Protein AF-A0A2H3D136-F1 (afdb_monomer_lite)

Sequence (99 aa):
LKDLMTMSEEWWKFWKVLQPEWHDIHGIKGPLRQSHCEESIRVKDWDELSKCRVNGIVTVVAGLAFWGYLTTGGTCHQKDIWENVVEELKWVLQSMTST

Radius of gyration: 13.71 Å; chains: 1; bounding box: 29×28×39 Å

Organism: Armillaria gallica (NCBI:txid47427)

Secondary structure (DSSP, 8-state):
---HHHHHHHHHHHHHHTS-GGG--TT--SS--GGGS-HHHHTS--GGGG-TTS-HHHHHHHHHHHHHHHHTTS-HHHHHHHHHHHHHHHHHHHHHHT-

Structure (mmCIF, N/CA/C/O backbone):
data_AF-A0A2H3D136-F1
#
_entry.id   AF-A0A2H3D136-F1
#
loop_
_atom_site.group_PDB
_atom_site.id
_atom_site.type_symbol
_atom_site.label_atom_id
_atom_site.label_alt_id
_atom_site.label_comp_id
_atom_site.label_asym_id
_atom_site.label_entity_id
_atom_site.label_seq_id
_atom_site.pdbx_PDB_ins_code
_atom_site.Cartn_x
_atom_site.Cartn_y
_atom_site.Cartn_z
_atom_site.occupancy
_atom_site.B_iso_or_equiv
_atom_site.auth_seq_id
_atom_site.auth_comp_id
_atom_site.auth_asym_id
_atom_site.auth_atom_id
_atom_site.pdbx_PDB_model_num
ATOM 1 N N . LEU A 1 1 ? 8.701 -5.840 -20.234 1.00 51.72 1 LEU A N 1
ATOM 2 C CA . LEU A 1 1 ? 8.044 -5.861 -18.909 1.00 51.72 1 LEU A CA 1
ATOM 3 C C . LEU A 1 1 ? 6.835 -4.945 -18.994 1.00 51.72 1 LEU A C 1
ATOM 5 O O . LEU A 1 1 ? 7.019 -3.813 -19.419 1.00 51.72 1 LEU A O 1
ATOM 9 N N . LYS A 1 2 ? 5.624 -5.427 -18.680 1.00 50.03 2 LYS A N 1
ATOM 10 C CA . LYS A 1 2 ? 4.467 -4.536 -18.499 1.00 50.03 2 LYS A CA 1
ATOM 11 C C . LYS A 1 2 ? 4.832 -3.484 -17.448 1.00 50.03 2 LYS A C 1
ATOM 13 O O . LYS A 1 2 ? 5.528 -3.804 -16.488 1.00 50.03 2 LYS A O 1
ATOM 18 N N . ASP A 1 3 ? 4.432 -2.254 -17.728 1.00 71.62 3 ASP A N 1
ATOM 19 C CA . ASP A 1 3 ? 4.862 -1.025 -17.073 1.00 71.62 3 ASP A CA 1
ATOM 20 C C . ASP A 1 3 ? 4.835 -1.136 -15.536 1.00 71.62 3 ASP A C 1
ATOM 22 O O . ASP A 1 3 ? 3.794 -1.396 -14.929 1.00 71.62 3 ASP A O 1
ATOM 26 N N . LEU A 1 4 ? 6.001 -0.979 -14.901 1.00 67.94 4 LEU A N 1
ATOM 27 C CA . LEU A 1 4 ? 6.146 -1.026 -13.440 1.00 67.94 4 LEU A CA 1
ATOM 28 C C . LEU A 1 4 ? 5.334 0.088 -12.758 1.00 67.94 4 LEU A C 1
ATOM 30 O O . LEU A 1 4 ? 4.955 -0.064 -11.598 1.00 67.94 4 LEU A O 1
ATOM 34 N N . MET A 1 5 ? 4.999 1.156 -13.490 1.00 72.88 5 MET A N 1
ATOM 35 C CA . MET A 1 5 ? 4.070 2.186 -13.026 1.00 72.88 5 MET A CA 1
ATOM 36 C C . MET A 1 5 ? 2.663 1.625 -12.830 1.00 72.88 5 MET A C 1
ATOM 38 O O . MET A 1 5 ? 2.067 1.828 -11.776 1.00 72.88 5 MET A O 1
ATOM 42 N N . THR A 1 6 ? 2.164 0.829 -13.780 1.00 78.81 6 THR A N 1
ATOM 43 C CA . THR A 1 6 ? 0.869 0.148 -13.639 1.00 78.81 6 THR A CA 1
ATOM 44 C C . THR A 1 6 ? 0.882 -0.824 -12.460 1.00 78.81 6 THR A C 1
ATOM 46 O O . THR A 1 6 ? -0.090 -0.897 -11.719 1.00 78.81 6 THR A O 1
ATOM 49 N N . MET A 1 7 ? 1.988 -1.540 -12.231 1.00 76.81 7 MET A N 1
ATOM 50 C CA . MET A 1 7 ? 2.114 -2.419 -11.057 1.00 76.81 7 MET A CA 1
ATOM 51 C C . MET A 1 7 ? 2.037 -1.640 -9.741 1.00 76.81 7 MET A C 1
ATOM 53 O O . MET A 1 7 ? 1.346 -2.071 -8.822 1.00 76.81 7 MET A O 1
ATOM 57 N N . SER A 1 8 ? 2.704 -0.487 -9.660 1.00 79.81 8 SER A N 1
ATOM 58 C CA . SER A 1 8 ? 2.628 0.385 -8.486 1.00 79.81 8 SER A CA 1
ATOM 59 C C . SER A 1 8 ? 1.201 0.884 -8.248 1.00 79.81 8 SER A C 1
ATOM 61 O O . SER A 1 8 ? 0.699 0.806 -7.128 1.00 79.81 8 SER A O 1
ATOM 63 N N . GLU A 1 9 ? 0.518 1.346 -9.297 1.00 83.94 9 GLU A N 1
ATOM 64 C CA . GLU A 1 9 ? -0.867 1.814 -9.204 1.00 83.94 9 GLU A CA 1
ATOM 65 C C . GLU A 1 9 ? -1.826 0.716 -8.730 1.00 83.94 9 GLU A C 1
ATOM 67 O O . GLU A 1 9 ? -2.625 0.949 -7.822 1.00 83.94 9 GLU A O 1
ATOM 72 N N . GLU A 1 10 ? -1.739 -0.483 -9.312 1.00 83.69 10 GLU A N 1
ATOM 73 C CA . GLU A 1 10 ? -2.581 -1.621 -8.929 1.00 83.69 10 GLU A CA 1
ATOM 74 C C . GLU A 1 10 ? -2.280 -2.106 -7.506 1.00 83.69 10 GLU A C 1
ATOM 76 O O . GLU A 1 10 ? -3.206 -2.412 -6.751 1.00 83.69 10 GLU A O 1
ATOM 81 N N . TRP A 1 11 ? -1.009 -2.096 -7.091 1.00 83.56 11 TRP A N 1
ATOM 82 C CA . TRP A 1 11 ? -0.636 -2.414 -5.714 1.00 83.56 11 TRP A CA 1
ATOM 83 C C . TRP A 1 11 ? -1.251 -1.417 -4.728 1.00 83.56 11 TRP A C 1
ATOM 85 O O . TRP A 1 11 ? -1.860 -1.830 -3.745 1.00 83.56 11 TRP A O 1
ATOM 95 N N . TRP A 1 12 ? -1.180 -0.110 -5.007 1.00 84.50 12 TRP A N 1
ATOM 96 C CA . TRP A 1 12 ? -1.770 0.911 -4.135 1.00 84.50 12 TRP A CA 1
ATOM 97 C C . TRP A 1 12 ? -3.295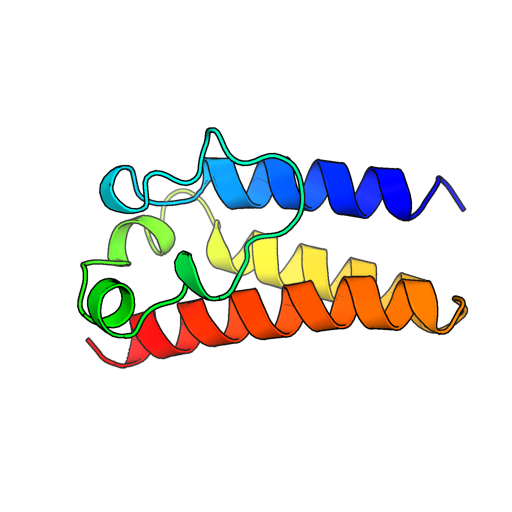 0.822 -4.056 1.00 84.50 12 TRP A C 1
ATOM 99 O O . TRP A 1 12 ? -3.858 1.070 -2.989 1.00 84.50 12 TRP A O 1
ATOM 109 N N . LYS A 1 13 ? -3.974 0.461 -5.154 1.00 84.56 13 LYS A N 1
ATOM 110 C CA . LYS A 1 13 ? -5.422 0.186 -5.139 1.00 84.56 13 LYS A CA 1
ATOM 111 C C . LYS A 1 13 ? -5.736 -0.997 -4.230 1.00 84.56 13 LYS A C 1
ATOM 113 O O . LYS A 1 13 ? -6.605 -0.885 -3.370 1.00 84.56 13 LYS A O 1
ATOM 118 N N . PHE A 1 14 ? -5.011 -2.101 -4.397 1.00 83.94 14 PHE A N 1
ATOM 119 C CA . PHE A 1 14 ? -5.178 -3.297 -3.578 1.00 83.94 14 PHE A CA 1
ATOM 120 C C . PHE A 1 14 ? -4.913 -3.018 -2.095 1.00 83.94 14 PHE A C 1
ATOM 122 O O . PHE A 1 14 ? -5.752 -3.332 -1.255 1.00 83.94 14 PHE A O 1
ATOM 129 N N . TRP A 1 15 ? -3.790 -2.371 -1.778 1.00 83.94 15 TRP A N 1
ATOM 130 C CA . TRP A 1 15 ? -3.398 -2.046 -0.410 1.00 83.94 15 TRP A CA 1
ATOM 131 C C . TRP A 1 15 ? -4.461 -1.225 0.312 1.00 83.94 15 TRP A C 1
ATOM 133 O O . TRP A 1 15 ? -4.842 -1.577 1.422 1.00 83.94 15 TRP A O 1
ATOM 143 N N . LYS A 1 16 ? -4.987 -0.179 -0.338 1.00 85.94 16 LYS A N 1
ATOM 144 C CA . LYS A 1 16 ? -6.009 0.698 0.247 1.00 85.94 16 LYS A CA 1
ATOM 145 C C . LYS A 1 16 ? -7.319 -0.018 0.523 1.00 85.94 16 LYS A C 1
ATOM 147 O O . LYS A 1 16 ? -7.942 0.282 1.524 1.00 85.94 16 LYS A O 1
ATOM 152 N N . VAL A 1 17 ? -7.730 -0.964 -0.323 1.00 83.94 17 VAL A N 1
ATOM 153 C CA . VAL A 1 17 ? -8.953 -1.759 -0.094 1.00 83.94 17 VAL A CA 1
ATOM 154 C C . VAL A 1 17 ? -8.859 -2.599 1.181 1.00 83.94 17 VAL A C 1
ATOM 156 O O . VAL A 1 17 ? -9.884 -2.885 1.789 1.00 83.94 17 VAL A O 1
ATOM 159 N N . LEU A 1 18 ? -7.651 -2.988 1.593 1.00 80.00 18 LEU A N 1
ATOM 160 C CA . LEU A 1 18 ? -7.446 -3.774 2.808 1.00 80.00 18 LEU A CA 1
ATOM 161 C C . LEU A 1 18 ? -7.426 -2.930 4.084 1.00 80.00 18 LEU A C 1
ATOM 163 O O . LEU A 1 18 ? -7.495 -3.498 5.168 1.00 80.00 18 LEU A O 1
ATOM 167 N N . GLN A 1 19 ? -7.287 -1.610 3.975 1.00 83.62 19 GLN A N 1
ATOM 168 C CA . GLN A 1 19 ? -7.113 -0.752 5.141 1.00 83.62 19 GLN A CA 1
ATOM 169 C C . GLN A 1 19 ? -8.393 -0.685 5.977 1.00 83.62 19 GLN A C 1
ATOM 171 O O . GLN A 1 19 ? -9.485 -0.699 5.406 1.00 83.62 19 GLN A O 1
ATOM 176 N N . PRO A 1 20 ? -8.273 -0.584 7.312 1.00 79.50 20 PRO A N 1
ATOM 177 C CA . PRO A 1 20 ? -9.424 -0.365 8.178 1.00 79.50 20 PRO A CA 1
ATOM 178 C C . PRO A 1 20 ? -10.152 0.940 7.833 1.00 79.50 20 PRO A C 1
ATOM 180 O O . PRO A 1 20 ? -9.510 1.931 7.478 1.00 79.50 20 PRO A O 1
ATOM 183 N N . GLU A 1 21 ? -11.476 0.984 8.019 1.00 80.75 21 GLU A N 1
ATOM 184 C CA . GLU A 1 21 ? -12.288 2.180 7.715 1.00 80.75 21 GLU A CA 1
ATOM 185 C C . GLU A 1 21 ? -11.789 3.427 8.458 1.00 80.75 21 GLU A C 1
ATOM 187 O O . GLU A 1 21 ? -11.788 4.530 7.913 1.00 80.75 21 GLU A O 1
ATOM 192 N N . TRP A 1 22 ? -11.306 3.249 9.691 1.00 82.25 22 TRP A N 1
ATOM 193 C CA . TRP A 1 22 ? -10.807 4.339 10.525 1.00 82.25 22 TRP A CA 1
ATOM 194 C C . TRP A 1 22 ? -9.527 4.995 9.981 1.00 82.25 22 TRP A C 1
ATOM 196 O O . TRP A 1 22 ? -9.206 6.107 10.399 1.00 82.25 22 TRP A O 1
ATOM 206 N N . HIS A 1 23 ? -8.801 4.338 9.068 1.00 82.88 23 HIS A N 1
ATOM 207 C CA . HIS A 1 23 ? -7.586 4.883 8.463 1.00 82.88 23 HIS A CA 1
ATOM 208 C C . HIS A 1 23 ? -7.904 5.942 7.383 1.00 82.88 23 HIS A C 1
ATOM 210 O O . HIS A 1 23 ? -7.057 6.773 7.087 1.00 82.88 23 HIS A O 1
ATOM 216 N N . ASP A 1 24 ? -9.119 5.958 6.818 1.00 83.38 24 ASP A N 1
ATOM 217 C CA . ASP A 1 24 ? -9.639 7.005 5.910 1.00 83.38 24 ASP A CA 1
ATOM 218 C C . ASP A 1 24 ? -8.714 7.408 4.731 1.00 83.38 24 ASP A C 1
ATOM 220 O O . ASP A 1 24 ? -8.627 8.564 4.316 1.00 83.38 24 ASP A O 1
ATOM 224 N N . ILE A 1 25 ? -8.006 6.439 4.139 1.00 85.44 25 ILE A N 1
ATOM 225 C CA . ILE A 1 25 ? -7.065 6.687 3.025 1.00 85.44 25 ILE A CA 1
ATOM 226 C C . ILE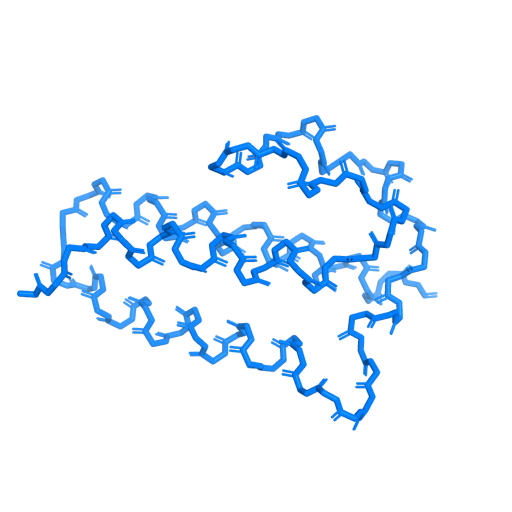 A 1 25 ? -7.577 6.263 1.642 1.00 85.44 25 ILE A C 1
ATOM 228 O O . ILE A 1 25 ? -6.855 6.374 0.643 1.00 85.44 25 ILE A O 1
ATOM 232 N N . HIS A 1 26 ? -8.828 5.803 1.538 1.00 83.38 26 HIS A N 1
ATOM 233 C CA . HIS A 1 26 ? -9.405 5.313 0.278 1.00 83.38 26 HIS A CA 1
ATOM 234 C C . HIS A 1 26 ? -9.490 6.394 -0.813 1.00 83.38 26 HIS A C 1
ATOM 236 O O . HIS A 1 26 ? -9.374 6.084 -1.999 1.00 83.38 26 HIS A O 1
ATOM 242 N N . GLY A 1 27 ? -9.659 7.665 -0.430 1.00 82.38 27 GLY A N 1
ATOM 243 C CA . GLY A 1 27 ? -9.748 8.795 -1.363 1.00 82.38 27 GLY A CA 1
ATOM 244 C C . GLY A 1 27 ? -8.401 9.295 -1.898 1.00 82.38 27 GLY A C 1
ATOM 245 O O . GLY A 1 27 ? -8.364 10.095 -2.837 1.00 82.38 27 GLY A O 1
ATOM 246 N N . ILE A 1 28 ? -7.283 8.842 -1.327 1.00 85.69 28 ILE A N 1
ATOM 247 C CA . ILE A 1 28 ? -5.953 9.345 -1.678 1.00 85.69 28 ILE A CA 1
ATOM 248 C C . ILE A 1 28 ? -5.501 8.728 -2.999 1.00 85.69 28 ILE A C 1
ATOM 250 O O . ILE A 1 28 ? -5.552 7.513 -3.186 1.00 85.69 28 ILE A O 1
ATOM 254 N N . LYS A 1 29 ? -4.992 9.543 -3.926 1.00 83.50 29 LYS A N 1
ATOM 255 C CA . LYS A 1 29 ? -4.395 9.056 -5.180 1.00 83.50 29 LYS A CA 1
ATOM 256 C C . LYS A 1 29 ? -2.898 8.811 -5.009 1.00 83.50 29 LYS A C 1
ATOM 258 O O . LYS A 1 29 ? -2.192 9.670 -4.493 1.00 83.50 29 LYS A O 1
ATOM 263 N N . GLY A 1 30 ? -2.420 7.666 -5.500 1.00 83.00 30 GLY A N 1
ATOM 264 C CA . GLY A 1 30 ? -0.997 7.318 -5.476 1.00 83.00 30 GLY A CA 1
ATOM 265 C C . GLY A 1 30 ? -0.462 6.979 -4.076 1.00 83.00 30 GLY A C 1
ATOM 266 O O . GLY A 1 30 ? -1.244 6.540 -3.227 1.00 83.00 30 GLY A O 1
ATOM 267 N N . PRO A 1 31 ? 0.851 7.146 -3.843 1.00 84.31 31 PRO A N 1
ATOM 268 C CA . PRO A 1 31 ? 1.494 6.804 -2.579 1.00 84.31 31 PRO A CA 1
ATOM 269 C C . PRO A 1 31 ? 0.978 7.609 -1.387 1.00 84.31 31 PRO A C 1
ATOM 271 O O . PRO A 1 31 ? 0.604 8.778 -1.521 1.00 84.31 31 PRO A O 1
ATOM 274 N N . LEU A 1 32 ? 1.005 6.983 -0.212 1.00 85.56 32 LEU A N 1
ATOM 275 C CA . LEU A 1 32 ? 0.756 7.671 1.050 1.00 85.56 32 LEU A CA 1
ATOM 276 C C . LEU A 1 32 ? 1.950 8.560 1.411 1.00 85.56 32 LEU A C 1
ATOM 278 O O . LEU A 1 32 ? 3.089 8.328 1.012 1.00 85.56 32 LEU A O 1
ATOM 282 N N . ARG A 1 33 ? 1.653 9.631 2.140 1.00 82.56 33 ARG A N 1
ATOM 283 C CA . ARG A 1 33 ? 2.640 10.567 2.702 1.00 82.56 33 ARG A CA 1
ATOM 284 C C . ARG A 1 33 ? 2.711 10.395 4.210 1.00 82.56 33 ARG A C 1
ATOM 286 O O . ARG A 1 33 ? 1.734 9.947 4.793 1.00 82.56 33 ARG A O 1
ATOM 293 N N . GLN A 1 34 ? 3.783 10.888 4.826 1.00 77.31 34 GLN A N 1
ATOM 294 C CA . GLN A 1 34 ? 4.022 10.818 6.273 1.00 77.31 34 GLN A CA 1
ATOM 295 C C . GLN A 1 34 ? 2.839 11.273 7.147 1.00 77.31 34 GLN A C 1
ATOM 297 O O . GLN A 1 34 ? 2.622 10.702 8.207 1.00 77.31 34 GLN A O 1
ATOM 302 N N . SER A 1 35 ? 2.039 12.242 6.691 1.00 79.06 35 SER A N 1
ATOM 303 C CA . SER A 1 35 ? 0.818 12.699 7.380 1.00 79.06 35 SER A CA 1
ATOM 304 C C . SER A 1 35 ? -0.269 11.627 7.534 1.00 79.06 35 SER A C 1
ATOM 306 O O . SER A 1 35 ? -1.228 11.832 8.263 1.00 79.06 35 SER A O 1
ATOM 308 N N . HIS A 1 36 ? -0.158 10.508 6.818 1.00 80.69 36 HIS A N 1
ATOM 309 C CA . HIS A 1 36 ? -1.072 9.368 6.909 1.00 80.69 36 HIS A CA 1
ATOM 310 C C . HIS A 1 36 ? -0.470 8.218 7.731 1.00 80.69 36 HIS A C 1
ATOM 312 O O . HIS A 1 36 ? -1.144 7.227 7.962 1.00 80.69 36 HIS A O 1
ATOM 318 N N . CYS A 1 37 ? 0.778 8.350 8.193 1.00 74.38 37 CYS A N 1
ATOM 319 C CA . CYS A 1 37 ? 1.523 7.308 8.907 1.00 74.38 37 CYS A CA 1
ATOM 320 C C . CYS A 1 37 ? 2.015 7.842 10.269 1.00 74.38 37 CYS A C 1
ATOM 322 O O . CYS A 1 37 ? 3.157 7.621 10.679 1.00 74.38 37 CYS A O 1
ATOM 324 N N . GLU A 1 38 ? 1.175 8.629 10.946 1.00 78.19 38 GLU A N 1
ATOM 325 C CA . GLU A 1 38 ? 1.498 9.286 12.216 1.00 78.19 38 GLU A CA 1
ATOM 326 C C . GLU A 1 38 ? 1.445 8.323 13.415 1.00 78.19 38 GLU A C 1
ATOM 328 O O . GLU A 1 38 ? 0.705 7.342 13.424 1.00 78.19 38 GLU A O 1
ATOM 333 N N . GLU A 1 39 ? 2.185 8.626 14.486 1.00 64.25 39 GLU A N 1
ATOM 334 C CA . GLU A 1 39 ? 2.222 7.803 15.711 1.00 64.25 39 GLU A CA 1
ATOM 335 C C . GLU A 1 39 ? 0.827 7.616 16.342 1.00 64.25 39 GLU A C 1
ATOM 337 O O . GLU A 1 39 ? 0.518 6.569 16.902 1.00 64.25 39 GLU A O 1
ATOM 342 N N . SER A 1 40 ? -0.054 8.609 16.194 1.00 63.69 40 SER A N 1
ATOM 343 C CA . SER A 1 40 ? -1.448 8.575 16.661 1.00 63.69 40 SER A CA 1
ATOM 344 C C . SER A 1 40 ? -2.291 7.477 15.989 1.00 63.69 40 SER A C 1
ATOM 346 O O . SER A 1 40 ? -3.258 6.992 16.580 1.00 63.69 40 SER A O 1
ATOM 348 N N . ILE A 1 41 ? -1.905 7.068 14.777 1.00 68.06 41 ILE A N 1
ATOM 349 C CA . ILE A 1 41 ? -2.526 6.017 13.960 1.00 68.06 41 ILE A CA 1
ATOM 350 C C . ILE A 1 41 ? -1.977 4.637 14.377 1.00 68.06 41 ILE A C 1
ATOM 352 O O . ILE A 1 41 ? -2.689 3.638 14.299 1.00 68.06 41 ILE A O 1
ATOM 356 N N . ARG A 1 42 ? -0.748 4.559 14.917 1.00 65.44 42 ARG A N 1
ATOM 357 C CA . ARG A 1 42 ? -0.114 3.290 15.336 1.00 65.44 42 ARG A CA 1
ATOM 358 C C . ARG A 1 42 ? -0.831 2.581 16.481 1.00 65.44 42 ARG A C 1
ATOM 360 O O . ARG A 1 42 ? -0.839 1.360 16.511 1.00 65.44 42 ARG A O 1
ATOM 367 N N . VAL A 1 43 ? -1.433 3.336 17.399 1.00 65.38 43 VAL A N 1
ATOM 368 C CA . VAL A 1 43 ? -2.077 2.812 18.626 1.00 65.38 43 VAL A CA 1
ATOM 369 C C . VAL A 1 43 ? -3.528 2.363 18.379 1.00 65.38 43 VAL A C 1
ATOM 371 O O . VAL A 1 43 ? -4.272 2.060 19.310 1.00 65.38 43 VAL A O 1
ATOM 374 N N . LYS A 1 44 ? -3.984 2.393 17.124 1.00 71.75 44 LYS A N 1
ATOM 375 C CA . LYS A 1 44 ? -5.330 1.969 16.733 1.00 71.75 44 LYS A CA 1
ATOM 376 C C . LYS A 1 44 ? -5.377 0.469 16.465 1.00 71.75 44 LYS A C 1
ATOM 378 O O . LYS A 1 44 ? -4.353 -0.179 16.293 1.00 71.75 44 LYS A O 1
ATOM 383 N N . ASP A 1 45 ? -6.592 -0.066 16.441 1.00 73.38 45 ASP A N 1
ATOM 384 C CA . ASP A 1 45 ? -6.828 -1.487 16.215 1.00 73.38 45 ASP A CA 1
ATOM 385 C C . ASP A 1 45 ? -6.592 -1.855 14.740 1.00 73.38 45 ASP A C 1
ATOM 387 O O . ASP A 1 45 ? -7.382 -1.517 13.851 1.00 73.38 45 ASP A O 1
ATOM 391 N N . TRP A 1 46 ? -5.475 -2.539 14.495 1.00 76.06 46 TRP A N 1
ATOM 392 C CA . TRP A 1 46 ? -5.069 -3.051 13.188 1.00 76.06 46 TRP A CA 1
ATOM 393 C C . TRP A 1 46 ? -5.482 -4.513 12.958 1.00 76.06 46 TRP A C 1
ATOM 395 O O . TRP A 1 46 ? -5.180 -5.065 11.895 1.00 76.06 46 TRP A O 1
ATOM 405 N N . ASP A 1 47 ? -6.196 -5.150 13.893 1.00 71.94 47 ASP A N 1
ATOM 406 C CA . ASP A 1 47 ? -6.564 -6.569 13.799 1.00 71.94 47 ASP A CA 1
ATOM 407 C C . ASP A 1 47 ? -7.468 -6.870 12.597 1.00 71.94 47 ASP A C 1
ATOM 409 O O . ASP A 1 47 ? -7.526 -8.002 12.107 1.00 71.94 47 ASP A O 1
ATOM 413 N N . GLU A 1 48 ? -8.123 -5.851 12.035 1.00 69.44 48 GLU A N 1
ATOM 414 C CA . GLU A 1 48 ? -8.889 -5.979 10.796 1.00 69.44 48 GLU A CA 1
ATOM 415 C C . GLU A 1 48 ? -8.045 -6.443 9.602 1.00 69.44 48 GLU A C 1
ATOM 417 O O . GLU A 1 48 ? -8.567 -7.163 8.747 1.00 69.44 48 GLU A O 1
ATOM 422 N N . LEU A 1 49 ? -6.741 -6.132 9.585 1.00 71.19 49 LEU A N 1
ATOM 423 C CA . LEU A 1 49 ? -5.796 -6.611 8.570 1.00 71.19 49 LEU A CA 1
ATOM 424 C C . LEU A 1 49 ? -5.399 -8.085 8.754 1.00 71.19 49 LEU A C 1
ATOM 426 O O . LEU A 1 49 ? -4.912 -8.709 7.806 1.00 71.19 49 LEU A O 1
ATOM 430 N N . SER A 1 50 ? -5.587 -8.649 9.954 1.00 60.59 50 SER A N 1
ATOM 431 C CA . SER A 1 50 ? -5.141 -10.005 10.314 1.00 60.59 50 SER A CA 1
ATOM 432 C C . SER A 1 50 ? -6.243 -11.076 10.229 1.00 60.59 50 SER A C 1
ATOM 434 O O . SER A 1 50 ? -5.970 -12.263 10.427 1.00 60.59 50 SER A O 1
ATOM 436 N N . LYS A 1 51 ? -7.488 -10.708 9.880 1.00 57.94 51 LYS A N 1
ATOM 437 C CA . LYS A 1 51 ? -8.647 -11.623 9.876 1.00 57.94 51 LYS A CA 1
ATOM 438 C C . LYS A 1 51 ? -8.391 -12.895 9.043 1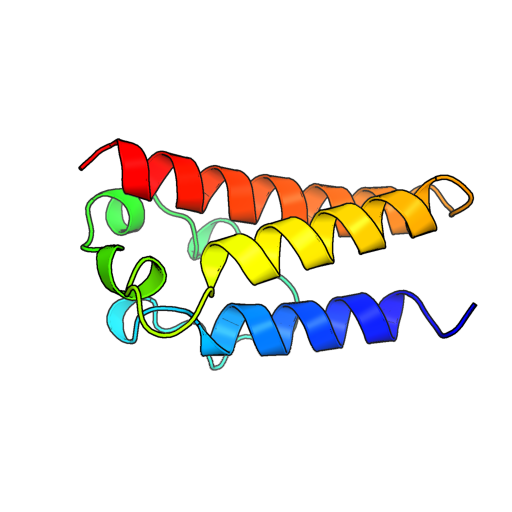.00 57.94 51 LYS A C 1
ATOM 440 O O . LYS A 1 51 ? -8.333 -12.860 7.815 1.00 57.94 51 LYS A O 1
ATOM 445 N N . CYS A 1 52 ? -8.378 -14.054 9.717 1.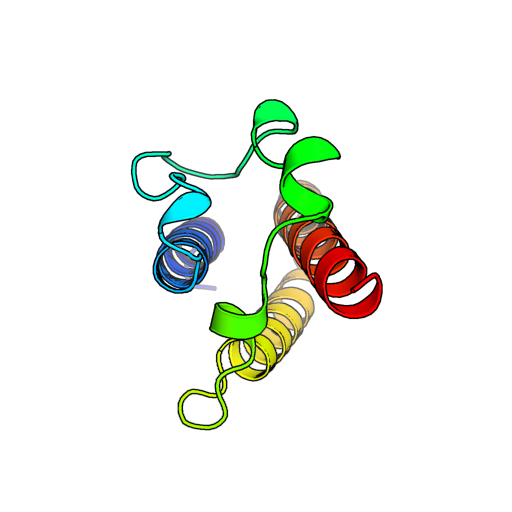00 49.78 52 CYS A N 1
ATOM 446 C CA . CYS A 1 52 ? -8.040 -15.400 9.209 1.00 49.78 52 CYS A CA 1
ATOM 447 C C . CYS A 1 52 ? -8.828 -15.937 7.990 1.00 49.78 52 CYS A C 1
ATOM 449 O O . CYS A 1 52 ? -8.620 -17.081 7.593 1.00 49.78 52 CYS A O 1
ATOM 451 N N . ARG A 1 53 ? -9.758 -15.180 7.399 1.00 50.56 53 ARG A N 1
ATOM 452 C CA . ARG A 1 53 ? -10.537 -15.611 6.220 1.00 50.56 53 ARG A CA 1
ATOM 453 C C . ARG A 1 53 ? -10.028 -15.033 4.904 1.00 50.56 53 ARG A C 1
ATOM 455 O O . ARG A 1 53 ? -10.400 -15.532 3.847 1.00 50.56 53 ARG A O 1
ATOM 462 N N . VAL A 1 54 ? -9.169 -14.021 4.962 1.00 56.09 54 VAL A N 1
ATOM 463 C CA . VAL A 1 54 ? -8.556 -13.391 3.796 1.00 56.09 54 VAL A CA 1
ATOM 464 C C . VAL A 1 54 ? -7.100 -13.199 4.171 1.00 56.09 54 VAL A C 1
ATOM 466 O O . VAL A 1 54 ? -6.806 -12.477 5.110 1.00 56.09 54 VAL A O 1
ATOM 469 N N . ASN A 1 55 ? -6.182 -13.876 3.490 1.00 59.12 55 ASN A N 1
ATOM 470 C CA . ASN A 1 55 ? -4.737 -13.765 3.701 1.00 59.12 55 ASN A CA 1
ATOM 471 C C . ASN A 1 55 ? -4.218 -12.356 3.331 1.00 59.12 55 ASN A C 1
ATOM 473 O O . ASN A 1 55 ? -3.314 -12.253 2.513 1.00 59.12 55 ASN A O 1
ATOM 477 N N . GLY A 1 56 ? -4.796 -11.270 3.850 1.00 71.31 56 GLY A N 1
ATOM 478 C CA . GLY A 1 56 ? -4.562 -9.894 3.414 1.00 71.31 56 GLY A CA 1
ATOM 479 C C . GLY A 1 56 ? -3.091 -9.535 3.531 1.00 71.31 56 GLY A C 1
ATOM 480 O O . GLY A 1 56 ? -2.422 -9.347 2.519 1.00 71.31 56 GLY A O 1
ATOM 481 N N . ILE A 1 57 ? -2.550 -9.574 4.750 1.00 77.75 57 ILE A N 1
ATOM 482 C CA . ILE A 1 57 ? -1.147 -9.221 4.984 1.00 77.75 57 ILE A CA 1
ATOM 483 C C . ILE A 1 57 ? -0.161 -10.198 4.323 1.00 77.75 57 ILE A C 1
ATOM 485 O O . ILE A 1 57 ? 0.826 -9.775 3.728 1.00 77.75 57 ILE A O 1
ATOM 489 N N . VAL A 1 58 ? -0.453 -11.504 4.332 1.00 80.69 58 VAL A N 1
ATOM 490 C CA . VAL A 1 58 ? 0.404 -12.527 3.700 1.00 80.69 58 VAL A CA 1
ATOM 491 C C . VAL A 1 58 ? 0.443 -12.350 2.179 1.00 80.69 58 VAL A C 1
ATOM 493 O O . VAL A 1 58 ? 1.506 -12.455 1.571 1.00 80.69 58 VAL A O 1
ATOM 496 N N . THR A 1 59 ? -0.695 -12.030 1.561 1.00 81.25 59 THR A N 1
ATOM 497 C CA . THR A 1 59 ? -0.797 -11.763 0.118 1.00 81.25 59 THR A CA 1
ATOM 498 C C . THR A 1 59 ? -0.079 -10.468 -0.244 1.00 81.25 59 THR A C 1
ATOM 500 O O . THR A 1 59 ? 0.613 -10.426 -1.259 1.00 81.25 59 THR A O 1
ATOM 503 N N . VAL A 1 60 ? -0.178 -9.434 0.601 1.00 83.81 60 VAL A N 1
ATOM 504 C CA . VAL A 1 60 ? 0.567 -8.177 0.434 1.00 83.81 60 VAL A CA 1
ATOM 505 C C . VAL A 1 60 ? 2.076 -8.431 0.469 1.00 83.81 60 VAL A C 1
ATOM 507 O O . VAL A 1 60 ? 2.781 -8.006 -0.446 1.00 83.81 60 VAL A O 1
ATOM 510 N N . VAL A 1 61 ? 2.569 -9.177 1.465 1.00 86.44 61 VAL A N 1
ATOM 511 C CA . VAL A 1 61 ? 3.994 -9.534 1.587 1.00 86.44 61 VAL A CA 1
ATOM 512 C C . VAL A 1 61 ? 4.460 -10.356 0.382 1.00 86.44 61 VAL A C 1
ATOM 514 O O . VAL A 1 61 ? 5.490 -10.042 -0.215 1.00 86.44 61 VAL A O 1
ATOM 517 N N . ALA A 1 62 ? 3.697 -11.375 -0.024 1.00 84.88 62 ALA A N 1
ATOM 518 C CA . ALA A 1 62 ? 4.036 -12.213 -1.173 1.00 84.88 62 ALA A CA 1
ATOM 519 C C . ALA A 1 62 ? 4.068 -11.413 -2.489 1.00 84.88 62 ALA A C 1
ATOM 521 O O . ALA A 1 62 ? 4.997 -11.562 -3.287 1.00 84.88 62 ALA A O 1
ATOM 522 N N . GLY A 1 63 ? 3.090 -10.526 -2.701 1.00 84.81 63 GLY A N 1
ATOM 523 C CA . GLY A 1 63 ? 3.041 -9.644 -3.867 1.00 84.81 63 GLY A CA 1
ATOM 524 C C . GLY A 1 63 ? 4.212 -8.663 -3.904 1.00 84.81 63 GLY A C 1
ATOM 525 O O . GLY A 1 63 ? 4.821 -8.467 -4.957 1.00 84.81 63 GLY A O 1
ATOM 526 N N . LEU A 1 64 ? 4.581 -8.098 -2.752 1.00 87.44 64 LEU A N 1
ATOM 527 C CA . LEU A 1 64 ? 5.701 -7.167 -2.654 1.00 87.44 64 LEU A CA 1
ATOM 528 C C . LEU A 1 64 ? 7.054 -7.856 -2.871 1.00 87.44 64 LEU A C 1
ATOM 530 O O . LEU A 1 64 ? 7.924 -7.291 -3.535 1.00 87.44 64 LEU A O 1
ATOM 534 N N . ALA A 1 65 ? 7.215 -9.087 -2.380 1.00 86.88 65 ALA A N 1
ATOM 535 C CA . ALA A 1 65 ? 8.396 -9.907 -2.637 1.00 86.88 65 ALA A CA 1
ATOM 536 C C . ALA A 1 65 ? 8.546 -10.235 -4.132 1.00 86.88 65 ALA A C 1
ATOM 538 O O . ALA A 1 65 ? 9.637 -10.105 -4.692 1.00 86.88 65 ALA A O 1
ATOM 539 N N . PHE A 1 66 ? 7.448 -10.596 -4.806 1.00 85.06 66 PHE A N 1
ATOM 540 C CA . PHE A 1 66 ? 7.453 -10.835 -6.251 1.00 85.06 66 PHE A CA 1
ATOM 541 C C . PHE A 1 66 ? 7.784 -9.564 -7.046 1.00 85.06 66 PHE A C 1
ATOM 543 O O . PHE A 1 66 ? 8.581 -9.607 -7.983 1.00 85.06 66 PHE A O 1
ATOM 550 N N . TRP A 1 67 ? 7.230 -8.413 -6.657 1.00 86.00 67 TRP A N 1
ATOM 551 C CA . TRP A 1 67 ? 7.578 -7.134 -7.276 1.00 86.00 67 TRP A CA 1
ATOM 552 C C . TRP A 1 67 ? 9.058 -6.779 -7.062 1.00 86.00 67 TRP A C 1
ATOM 554 O O . TRP A 1 67 ? 9.735 -6.418 -8.024 1.00 86.00 67 TRP A O 1
ATOM 564 N N . GLY A 1 68 ? 9.595 -6.974 -5.856 1.00 85.88 68 GLY A N 1
ATOM 565 C CA . GLY A 1 68 ? 11.012 -6.734 -5.555 1.00 85.88 68 GLY A CA 1
ATOM 566 C C . GLY A 1 68 ? 11.952 -7.601 -6.391 1.00 85.88 68 GLY A C 1
ATOM 567 O O . GLY A 1 68 ? 12.987 -7.141 -6.871 1.00 85.88 68 GLY A O 1
ATOM 568 N N . TYR A 1 69 ? 11.558 -8.846 -6.664 1.00 83.94 69 TYR A N 1
ATOM 569 C CA . TYR A 1 69 ? 12.293 -9.696 -7.595 1.00 83.94 69 TYR A CA 1
ATOM 570 C C . TYR A 1 69 ? 12.356 -9.077 -9.001 1.00 83.94 69 TYR A C 1
ATOM 572 O O . TYR A 1 69 ? 13.422 -9.042 -9.612 1.00 83.94 69 TYR A O 1
ATOM 580 N N . LEU A 1 70 ? 11.252 -8.512 -9.497 1.00 80.06 70 LEU A N 1
ATOM 581 C CA . LEU A 1 70 ? 11.193 -7.883 -10.820 1.00 80.06 70 LEU A CA 1
ATOM 582 C C . LEU A 1 70 ? 11.976 -6.561 -10.915 1.00 80.06 70 LEU A C 1
ATOM 584 O O . LEU A 1 70 ? 12.391 -6.189 -12.013 1.00 80.06 70 LEU A O 1
ATOM 588 N N . THR A 1 71 ? 12.208 -5.857 -9.802 1.00 79.62 71 THR A N 1
ATOM 589 C CA . THR A 1 71 ? 12.970 -4.593 -9.781 1.00 79.62 71 THR A CA 1
ATOM 590 C C . THR A 1 71 ? 14.487 -4.787 -9.682 1.00 79.62 71 THR A C 1
ATOM 592 O O . THR A 1 71 ? 15.230 -3.825 -9.888 1.00 79.62 71 THR A O 1
ATOM 595 N N . THR A 1 72 ? 14.992 -6.011 -9.466 1.00 78.38 72 THR A N 1
ATOM 596 C CA . THR A 1 72 ? 16.447 -6.284 -9.404 1.00 78.38 72 THR A CA 1
ATOM 597 C C . THR A 1 72 ? 17.204 -5.896 -10.684 1.00 78.38 72 THR A C 1
ATOM 599 O O . THR A 1 72 ? 18.354 -5.465 -10.596 1.00 78.38 72 THR A O 1
ATOM 602 N N . GLY A 1 73 ? 16.552 -5.951 -11.852 1.00 76.94 73 GLY A N 1
ATOM 603 C CA . GLY A 1 73 ? 17.075 -5.460 -13.138 1.00 76.94 73 GLY A CA 1
ATOM 604 C C . GLY A 1 73 ? 16.561 -4.078 -13.571 1.00 76.94 73 GLY A C 1
ATOM 605 O O . GLY A 1 73 ? 16.773 -3.688 -14.717 1.00 76.94 73 GLY A O 1
ATOM 606 N N . GLY A 1 74 ? 15.837 -3.370 -12.698 1.00 76.62 74 GLY A N 1
ATOM 607 C CA . GLY A 1 74 ? 15.192 -2.086 -12.987 1.00 76.62 74 GLY A CA 1
ATOM 608 C C . GLY A 1 74 ? 16.081 -0.857 -12.761 1.00 76.62 74 GLY A C 1
ATOM 609 O O . GLY A 1 74 ? 17.203 -0.947 -12.257 1.00 76.62 74 GLY A O 1
ATOM 610 N N . THR A 1 75 ? 15.560 0.317 -13.122 1.00 84.31 75 THR A N 1
ATOM 611 C CA . THR A 1 75 ? 16.209 1.620 -12.897 1.00 84.31 75 THR A CA 1
ATOM 612 C C . THR A 1 75 ? 16.228 1.994 -11.410 1.00 84.31 75 THR A C 1
ATOM 614 O O . THR A 1 75 ? 15.439 1.466 -10.628 1.00 84.31 75 THR A O 1
ATOM 617 N N . CYS A 1 76 ? 17.087 2.941 -11.004 1.00 84.88 76 CYS A N 1
ATOM 618 C CA . CYS A 1 76 ? 17.106 3.439 -9.617 1.00 84.88 76 CYS A CA 1
ATOM 619 C C . CYS A 1 76 ? 15.725 3.944 -9.176 1.00 84.88 76 CYS A C 1
ATOM 621 O O . CYS A 1 76 ? 15.227 3.530 -8.142 1.00 84.88 76 CYS A O 1
ATOM 623 N N . HIS A 1 77 ? 15.043 4.708 -10.034 1.00 81.81 77 HIS A N 1
ATOM 624 C CA . HIS A 1 77 ? 13.697 5.204 -9.747 1.00 81.81 77 HIS A CA 1
ATOM 625 C C . HIS A 1 77 ? 12.678 4.081 -9.474 1.00 81.81 77 HIS A C 1
ATOM 627 O O . HIS A 1 77 ? 11.816 4.211 -8.611 1.00 81.81 77 HIS A O 1
ATOM 633 N N . GLN A 1 78 ? 12.776 2.953 -10.184 1.00 79.56 78 GLN A N 1
ATOM 634 C CA . GLN A 1 78 ? 11.894 1.800 -9.965 1.00 79.56 78 GLN A CA 1
ATOM 635 C C . GLN A 1 78 ? 12.175 1.097 -8.634 1.00 79.56 78 GLN A C 1
ATOM 637 O O . GLN A 1 78 ? 11.248 0.561 -8.025 1.00 79.56 78 GLN A O 1
ATOM 642 N N . LYS A 1 79 ? 13.433 1.108 -8.184 1.00 85.31 79 LYS A N 1
ATOM 643 C CA . LYS A 1 79 ? 13.816 0.613 -6.859 1.00 85.31 79 LYS A CA 1
ATOM 644 C C . LYS A 1 79 ? 13.285 1.539 -5.770 1.00 85.31 79 LYS A C 1
ATOM 646 O O . LYS A 1 79 ? 12.616 1.041 -4.876 1.00 85.31 79 LYS A O 1
ATOM 651 N N . ASP A 1 80 ? 13.430 2.856 -5.926 1.00 87.50 80 ASP A N 1
ATOM 652 C CA . ASP A 1 80 ? 12.909 3.845 -4.970 1.00 87.50 80 ASP A CA 1
ATOM 653 C C . ASP A 1 80 ? 11.385 3.716 -4.784 1.00 87.50 80 ASP A C 1
ATOM 655 O O . ASP A 1 80 ? 10.867 3.783 -3.669 1.00 87.50 80 ASP A O 1
ATOM 659 N N . ILE A 1 81 ? 10.633 3.504 -5.873 1.00 84.94 81 ILE A N 1
ATOM 660 C CA . ILE A 1 81 ? 9.178 3.286 -5.801 1.00 84.94 81 ILE A CA 1
ATOM 661 C C . ILE A 1 81 ? 8.852 2.032 -4.979 1.00 84.94 81 ILE A C 1
ATOM 663 O O . ILE A 1 81 ? 7.933 2.062 -4.161 1.00 84.94 81 ILE A O 1
ATOM 667 N N . TRP A 1 82 ? 9.586 0.939 -5.194 1.00 89.00 82 TRP A N 1
ATOM 668 C CA . TRP A 1 82 ? 9.388 -0.302 -4.449 1.00 89.00 82 TRP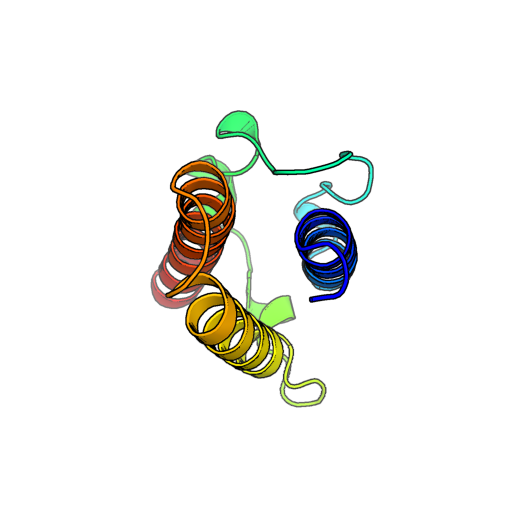 A CA 1
ATOM 669 C C . TRP A 1 82 ? 9.787 -0.153 -2.972 1.00 89.00 82 TRP A C 1
ATOM 671 O O . TRP A 1 82 ? 9.034 -0.572 -2.097 1.00 89.00 82 TRP A O 1
ATOM 681 N N . GLU A 1 83 ? 10.911 0.504 -2.679 1.00 89.94 83 GLU A N 1
ATOM 682 C CA . GLU A 1 83 ? 11.394 0.740 -1.311 1.00 89.94 83 GLU A CA 1
ATOM 683 C C . GLU A 1 83 ? 10.406 1.569 -0.479 1.00 89.94 83 GLU A C 1
ATOM 685 O O . GLU A 1 83 ? 10.134 1.224 0.669 1.00 89.94 83 GLU A O 1
ATOM 690 N N . ASN A 1 84 ? 9.779 2.594 -1.068 1.00 88.44 84 ASN A N 1
ATOM 691 C CA . ASN A 1 84 ? 8.737 3.376 -0.389 1.00 88.44 84 ASN A CA 1
ATOM 692 C C . ASN A 1 84 ? 7.558 2.504 0.073 1.00 88.44 84 ASN A C 1
ATOM 694 O O . ASN A 1 84 ? 7.003 2.709 1.150 1.00 88.44 84 ASN A O 1
ATOM 698 N N . VAL A 1 85 ? 7.178 1.515 -0.739 1.00 89.12 85 VAL A N 1
ATOM 699 C CA . VAL A 1 85 ? 6.093 0.583 -0.415 1.00 89.12 85 VAL A CA 1
ATOM 700 C C . VAL A 1 85 ? 6.511 -0.409 0.678 1.00 89.12 85 VAL A C 1
ATOM 702 O O . VAL A 1 85 ? 5.704 -0.767 1.537 1.00 89.12 85 VAL A O 1
ATOM 705 N N . VAL A 1 86 ? 7.776 -0.838 0.675 1.00 91.19 86 VAL A N 1
ATOM 706 C CA . VAL A 1 86 ? 8.346 -1.694 1.726 1.00 91.19 86 VAL A CA 1
ATOM 707 C C . VAL A 1 86 ? 8.344 -0.990 3.079 1.00 91.19 86 VAL A C 1
ATOM 709 O O . VAL A 1 86 ? 7.939 -1.600 4.070 1.00 91.19 86 VAL A O 1
ATOM 712 N N . GLU A 1 87 ? 8.759 0.275 3.135 1.00 90.50 87 GLU A N 1
ATOM 713 C CA . GLU A 1 87 ? 8.784 1.028 4.394 1.00 90.50 87 GLU A CA 1
ATOM 714 C C . GLU A 1 87 ? 7.374 1.268 4.955 1.00 90.50 87 GLU A C 1
ATOM 716 O O . GLU A 1 87 ? 7.174 1.133 6.163 1.00 90.50 87 GLU A O 1
ATOM 721 N N . GLU A 1 88 ? 6.378 1.501 4.097 1.00 87.44 88 GLU A N 1
ATOM 722 C CA . GLU A 1 88 ? 4.970 1.588 4.506 1.00 87.44 88 GLU A CA 1
ATOM 723 C C . GLU A 1 88 ? 4.469 0.274 5.129 1.00 87.44 88 GLU A C 1
ATOM 725 O O . GLU A 1 88 ? 3.935 0.251 6.240 1.00 87.44 88 GLU A O 1
ATOM 730 N N . LEU A 1 89 ? 4.687 -0.855 4.444 1.00 88.62 89 LEU A N 1
ATOM 731 C CA . LEU A 1 89 ? 4.261 -2.165 4.943 1.00 88.62 89 LEU A CA 1
ATOM 732 C C . LEU A 1 89 ? 4.940 -2.507 6.274 1.00 88.62 89 LEU A C 1
ATOM 734 O O . LEU A 1 89 ? 4.304 -3.016 7.197 1.00 88.62 89 LEU A O 1
ATOM 738 N N . LYS A 1 90 ? 6.236 -2.213 6.385 1.00 88.94 90 LYS A N 1
ATOM 739 C CA . LYS A 1 90 ? 7.015 -2.397 7.610 1.00 88.94 90 LYS A CA 1
ATOM 740 C C . LYS A 1 90 ? 6.459 -1.559 8.760 1.00 88.94 90 LYS A C 1
ATOM 742 O O . LYS A 1 90 ? 6.368 -2.071 9.874 1.00 88.94 90 LYS A O 1
ATOM 747 N N . TRP A 1 91 ? 6.059 -0.315 8.503 1.00 86.25 91 TRP A N 1
ATOM 748 C CA . TRP A 1 91 ? 5.442 0.551 9.507 1.00 86.25 91 TRP A CA 1
ATOM 749 C C . TRP A 1 91 ? 4.116 -0.028 10.030 1.00 86.25 91 TRP A C 1
ATOM 751 O O . TRP A 1 91 ? 3.900 -0.051 11.245 1.00 86.25 91 TRP A O 1
ATOM 761 N N . VAL A 1 92 ? 3.270 -0.576 9.151 1.00 83.06 92 VAL A N 1
ATOM 762 C CA . VAL A 1 92 ? 2.018 -1.238 9.564 1.00 83.06 92 VAL A CA 1
ATOM 763 C C . VAL A 1 92 ? 2.293 -2.507 10.367 1.00 83.06 92 VAL A C 1
ATOM 765 O O . VAL A 1 92 ? 1.721 -2.685 11.439 1.00 83.06 92 VAL A O 1
ATOM 768 N N . LEU A 1 93 ? 3.213 -3.362 9.911 1.00 84.25 93 LEU A N 1
ATOM 769 C CA . LEU A 1 93 ? 3.577 -4.589 10.630 1.00 84.25 93 LEU A CA 1
ATOM 770 C C . LEU A 1 93 ? 4.102 -4.297 12.042 1.00 84.25 93 LEU A C 1
ATOM 772 O O . LEU A 1 93 ? 3.726 -4.983 12.988 1.00 84.25 93 LEU A O 1
ATOM 776 N N . GLN A 1 94 ? 4.926 -3.257 12.201 1.00 85.06 94 GLN A N 1
ATOM 777 C CA . GLN A 1 94 ? 5.388 -2.812 13.519 1.00 85.06 94 GLN A CA 1
ATOM 778 C C . GLN A 1 94 ? 4.225 -2.378 14.415 1.00 85.06 94 GLN A C 1
ATOM 780 O O . GLN A 1 94 ? 4.208 -2.719 15.598 1.00 85.06 94 GLN A O 1
ATOM 785 N N . SER A 1 95 ? 3.245 -1.669 13.850 1.00 80.00 95 SER A N 1
ATOM 786 C CA . SER A 1 95 ? 2.057 -1.210 14.578 1.00 80.00 95 SER A CA 1
ATOM 787 C C . SER A 1 95 ? 1.223 -2.394 15.076 1.00 80.00 95 SER A C 1
ATOM 789 O O . SER A 1 95 ? 0.892 -2.448 16.256 1.00 80.00 95 SER A O 1
ATOM 791 N N . MET A 1 96 ? 1.017 -3.413 14.232 1.00 75.12 96 MET A N 1
ATOM 792 C CA . MET A 1 96 ? 0.314 -4.653 14.602 1.00 75.12 96 MET A CA 1
ATOM 793 C C . MET A 1 96 ? 1.002 -5.433 15.731 1.00 75.12 96 MET A C 1
ATOM 795 O O . MET A 1 96 ? 0.338 -6.083 16.526 1.00 75.12 96 MET A O 1
ATOM 799 N N . THR A 1 97 ? 2.335 -5.403 15.806 1.00 73.75 97 THR A N 1
ATOM 800 C CA . THR A 1 97 ? 3.093 -6.113 16.857 1.00 73.75 97 THR A CA 1
ATOM 801 C C . THR A 1 97 ? 3.265 -5.320 18.153 1.00 73.75 97 THR A C 1
ATOM 803 O O . THR A 1 97 ? 3.776 -5.865 19.127 1.00 73.75 97 THR A O 1
ATOM 806 N N . SER A 1 98 ? 2.899 -4.035 18.159 1.00 65.31 98 SER A N 1
ATOM 807 C CA . SER A 1 98 ? 3.036 -3.146 19.325 1.00 65.31 98 SER A CA 1
ATOM 808 C C . SER A 1 98 ? 1.754 -3.054 20.164 1.00 65.31 98 SER A C 1
ATOM 810 O O . SER A 1 98 ? 1.689 -2.231 21.076 1.00 65.31 98 SER A O 1
ATOM 812 N N . THR A 1 99 ? 0.745 -3.863 19.827 1.00 49.69 99 THR A N 1
ATOM 813 C CA . THR A 1 99 ? -0.552 -3.973 20.519 1.00 49.69 99 THR A C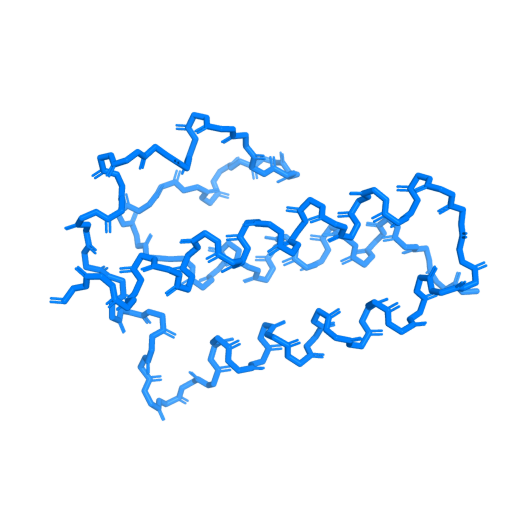A 1
ATOM 814 C C . THR A 1 99 ? -0.505 -5.129 21.514 1.00 49.69 99 THR A C 1
ATOM 816 O O . THR A 1 99 ? -1.048 -4.968 22.629 1.00 49.69 99 THR A O 1
#

pLDDT: mean 78.3, std 9.98, range [49.69, 91.19]

Foldseek 3Di:
DPDLVVVQQVLVQLLLVQFDVVLVCNPPHGDDDVVSLDPVVLQDDPCSCVPPPDVRLVVSVVSLVVLCVVCPPPDPVSVVSSVSSVVVSVSNVVSNVVD